Protein AF-A0A3D4XWT1-F1 (afdb_monomer_lite)

Structure (mmCIF, N/CA/C/O backbone):
data_AF-A0A3D4XWT1-F1
#
_entry.id   AF-A0A3D4XWT1-F1
#
loop_
_atom_site.group_PDB
_atom_site.id
_atom_site.type_symbol
_atom_site.label_atom_id
_atom_site.label_alt_id
_atom_site.label_comp_id
_atom_site.label_asym_id
_atom_site.label_entity_id
_atom_site.label_seq_id
_atom_site.pdbx_PDB_ins_code
_atom_site.Cartn_x
_atom_site.Cartn_y
_atom_site.Cartn_z
_atom_site.occupancy
_atom_site.B_iso_or_equiv
_atom_site.auth_seq_id
_atom_site.auth_comp_id
_atom_site.auth_asym_id
_atom_site.auth_atom_id
_atom_site.pdbx_PDB_model_num
ATOM 1 N N . MET A 1 1 ? 8.429 -19.803 -4.728 1.00 40.50 1 MET A N 1
ATOM 2 C CA . MET A 1 1 ? 8.603 -18.337 -4.825 1.00 40.50 1 MET A CA 1
ATOM 3 C C . MET A 1 1 ? 8.164 -17.755 -3.497 1.00 40.50 1 MET A C 1
ATOM 5 O O . MET A 1 1 ? 7.017 -17.980 -3.140 1.00 40.50 1 MET A O 1
ATOM 9 N N . SER A 1 2 ? 9.046 -17.113 -2.729 1.00 45.12 2 SER A N 1
ATOM 10 C CA . SER A 1 2 ? 8.626 -16.444 -1.492 1.00 45.12 2 SER A CA 1
ATOM 11 C C . SER A 1 2 ? 8.309 -14.988 -1.810 1.00 45.12 2 SER A C 1
ATOM 13 O O . SER A 1 2 ? 9.202 -14.270 -2.258 1.00 45.12 2 SER A O 1
ATOM 15 N N . LEU A 1 3 ? 7.073 -14.554 -1.568 1.00 48.47 3 LEU A N 1
ATOM 16 C CA . LEU A 1 3 ? 6.786 -13.132 -1.396 1.00 48.47 3 LEU A CA 1
ATOM 17 C C . LEU A 1 3 ? 7.596 -12.679 -0.175 1.00 48.47 3 LEU A C 1
ATOM 19 O O . LEU A 1 3 ? 7.367 -13.168 0.928 1.00 48.47 3 LEU A O 1
ATOM 23 N N . ARG A 1 4 ? 8.607 -11.833 -0.386 1.00 55.88 4 ARG A N 1
ATOM 24 C CA . ARG A 1 4 ? 9.398 -11.253 0.702 1.00 55.88 4 ARG A CA 1
ATOM 25 C C . ARG A 1 4 ? 8.925 -9.825 0.898 1.00 55.88 4 ARG A C 1
ATOM 27 O O . ARG A 1 4 ? 9.039 -9.010 -0.011 1.00 55.88 4 ARG A O 1
ATOM 34 N N . SER A 1 5 ? 8.376 -9.535 2.068 1.00 59.44 5 SER A N 1
ATOM 35 C CA . SER A 1 5 ? 8.137 -8.163 2.497 1.00 59.44 5 SER A CA 1
ATOM 36 C C . SER A 1 5 ? 9.454 -7.599 3.024 1.00 59.44 5 SER A C 1
ATOM 38 O O . SER A 1 5 ? 9.948 -8.070 4.047 1.00 59.44 5 SER A O 1
ATOM 40 N N . LYS A 1 6 ? 10.024 -6.618 2.325 1.00 61.06 6 LYS A N 1
ATOM 41 C CA . LYS A 1 6 ? 11.071 -5.749 2.870 1.00 61.06 6 LYS A CA 1
ATOM 42 C C . LYS A 1 6 ? 10.450 -4.439 3.316 1.00 61.06 6 LYS A C 1
ATOM 44 O O . LYS A 1 6 ? 9.449 -3.998 2.743 1.00 61.06 6 LYS A O 1
ATOM 49 N N . SER A 1 7 ? 11.039 -3.814 4.328 1.00 59.31 7 SER A N 1
ATOM 50 C CA . SER A 1 7 ? 10.652 -2.451 4.666 1.00 59.31 7 SER A CA 1
ATOM 51 C C . SER A 1 7 ? 10.963 -1.537 3.482 1.00 59.31 7 SER A C 1
ATOM 53 O O . SER A 1 7 ? 12.033 -1.624 2.885 1.00 59.31 7 SER A O 1
ATOM 55 N N . ILE A 1 8 ? 10.060 -0.608 3.167 1.00 59.84 8 ILE A N 1
ATOM 56 C CA . ILE A 1 8 ? 10.323 0.438 2.167 1.00 59.84 8 ILE A CA 1
ATOM 57 C C . ILE A 1 8 ? 11.508 1.342 2.552 1.00 59.84 8 ILE A C 1
ATOM 59 O O . ILE A 1 8 ? 12.047 2.063 1.721 1.00 59.84 8 ILE A O 1
ATOM 63 N N . GLN A 1 9 ? 11.904 1.302 3.826 1.00 57.09 9 GLN A N 1
ATOM 64 C CA . GLN A 1 9 ? 13.040 2.039 4.373 1.00 57.09 9 GLN A CA 1
ATOM 65 C C . GLN A 1 9 ? 14.379 1.329 4.111 1.00 57.09 9 GLN A C 1
ATOM 67 O O . GLN A 1 9 ? 15.430 1.893 4.393 1.00 57.09 9 GLN A O 1
ATOM 72 N N . GLU A 1 10 ? 14.368 0.096 3.596 1.00 64.94 10 GLU A N 1
ATOM 73 C CA . GLU A 1 10 ? 15.595 -0.613 3.241 1.00 64.94 10 GLU A CA 1
ATOM 74 C C . GLU A 1 10 ? 16.137 -0.131 1.892 1.00 64.94 10 GLU A C 1
ATOM 76 O O . GLU A 1 10 ? 15.423 -0.099 0.880 1.00 64.94 10 GLU A O 1
ATOM 81 N N . ILE A 1 11 ? 17.435 0.177 1.864 1.00 66.00 11 ILE A N 1
ATOM 82 C CA . ILE A 1 11 ? 18.168 0.533 0.644 1.00 66.00 11 ILE A CA 1
ATOM 83 C C . ILE A 1 11 ? 17.985 -0.575 -0.405 1.00 66.00 11 ILE A C 1
ATOM 85 O O . ILE A 1 11 ? 18.002 -1.765 -0.085 1.00 66.00 11 ILE A O 1
ATOM 89 N N . GLY A 1 12 ? 17.767 -0.171 -1.658 1.00 66.88 12 GLY A N 1
ATOM 90 C CA . GLY A 1 12 ? 17.666 -1.076 -2.803 1.00 66.88 12 GLY A CA 1
ATOM 91 C C . GLY A 1 12 ? 18.915 -1.920 -3.001 1.00 66.88 12 GLY A C 1
ATOM 92 O O . GLY A 1 12 ? 20.009 -1.375 -3.102 1.00 66.88 12 GLY A O 1
ATOM 93 N N . SER A 1 13 ? 18.741 -3.238 -3.096 1.00 71.44 13 SER A N 1
ATOM 94 C CA . SER A 1 13 ? 19.743 -4.161 -3.635 1.00 71.44 13 SER A CA 1
ATOM 95 C C . SER A 1 13 ? 19.422 -4.508 -5.094 1.00 71.44 13 SER A C 1
ATOM 97 O O . SER A 1 13 ? 18.255 -4.528 -5.489 1.00 71.44 13 SER A O 1
ATOM 99 N N . SER A 1 14 ? 20.446 -4.867 -5.876 1.00 68.88 14 SER A N 1
ATOM 100 C CA . SER A 1 14 ? 20.302 -5.464 -7.216 1.00 68.88 14 SER A CA 1
ATOM 101 C C . SER A 1 14 ? 19.413 -6.709 -7.235 1.00 68.88 14 SER A C 1
ATOM 103 O O . SER A 1 14 ? 18.861 -7.066 -8.276 1.00 68.88 14 SER A O 1
ATOM 105 N N . ASP A 1 15 ? 19.262 -7.353 -6.080 1.00 73.06 15 ASP A N 1
ATOM 106 C CA . ASP A 1 15 ? 18.572 -8.632 -5.927 1.00 73.06 15 ASP A CA 1
ATOM 107 C C . ASP A 1 15 ? 17.093 -8.456 -5.549 1.00 73.06 15 ASP A C 1
ATOM 109 O O . ASP A 1 15 ? 16.333 -9.425 -5.541 1.00 73.06 15 ASP A O 1
ATOM 113 N N . ASP A 1 16 ? 16.667 -7.226 -5.234 1.00 66.88 16 ASP A N 1
ATOM 114 C CA . ASP A 1 16 ? 15.308 -6.937 -4.763 1.00 66.88 16 ASP A CA 1
ATOM 115 C C . ASP A 1 16 ? 14.253 -7.044 -5.876 1.00 66.88 16 ASP A C 1
ATOM 117 O O . ASP A 1 16 ? 13.054 -7.102 -5.598 1.00 66.88 16 ASP A O 1
ATOM 121 N N . GLY A 1 17 ? 14.683 -7.115 -7.138 1.00 74.44 17 GLY A N 1
ATOM 122 C CA . GLY A 1 17 ? 13.782 -7.176 -8.279 1.00 74.44 17 GLY A CA 1
ATOM 123 C C . GLY A 1 17 ? 12.988 -5.880 -8.434 1.00 74.44 17 GLY A C 1
ATOM 124 O O . GLY A 1 17 ? 13.571 -4.805 -8.477 1.00 74.44 17 GLY A O 1
ATOM 125 N N . PHE A 1 18 ? 11.665 -5.991 -8.571 1.00 73.06 18 PHE A N 1
ATOM 126 C CA . PHE A 1 18 ? 10.774 -4.856 -8.818 1.00 73.06 18 PHE A CA 1
ATOM 127 C C . PHE A 1 18 ? 10.136 -4.361 -7.512 1.00 73.06 18 PHE A C 1
ATOM 129 O O . PHE A 1 18 ? 9.425 -5.122 -6.848 1.00 73.06 18 PHE A O 1
ATOM 136 N N . ARG A 1 19 ? 10.356 -3.094 -7.147 1.00 75.44 19 ARG A N 1
ATOM 137 C CA . ARG A 1 19 ? 9.905 -2.489 -5.885 1.00 75.44 19 ARG A CA 1
ATOM 138 C C . ARG A 1 19 ? 8.647 -1.641 -6.079 1.00 75.44 19 ARG A C 1
ATOM 140 O O . ARG A 1 19 ? 8.659 -0.628 -6.778 1.00 75.44 19 ARG A O 1
ATOM 147 N N . ILE A 1 20 ? 7.568 -2.018 -5.391 1.00 77.06 20 ILE A N 1
ATOM 148 C CA . ILE A 1 20 ? 6.282 -1.308 -5.420 1.00 77.06 20 ILE A CA 1
ATOM 149 C C . ILE A 1 20 ? 6.023 -0.654 -4.057 1.00 77.06 20 ILE A C 1
ATOM 151 O O . ILE A 1 20 ? 5.952 -1.335 -3.035 1.00 77.06 20 ILE A O 1
ATOM 155 N N . CYS A 1 21 ? 5.837 0.666 -4.043 1.00 82.69 21 CYS A N 1
ATOM 156 C CA . CYS A 1 21 ? 5.451 1.437 -2.865 1.00 82.69 21 CYS A CA 1
ATOM 157 C C . CYS A 1 21 ? 3.924 1.573 -2.785 1.00 82.69 21 CYS A C 1
ATOM 159 O O . CYS A 1 21 ? 3.309 2.224 -3.630 1.00 82.69 21 CYS A O 1
ATOM 161 N N . ILE A 1 22 ? 3.312 1.009 -1.740 1.00 81.31 22 ILE A N 1
ATOM 162 C CA . ILE A 1 22 ? 1.867 1.093 -1.474 1.00 81.31 22 ILE A CA 1
ATOM 163 C C . ILE A 1 22 ? 1.642 1.920 -0.200 1.00 81.31 22 ILE A C 1
ATOM 165 O O . ILE A 1 22 ? 1.324 1.404 0.868 1.00 81.31 22 ILE A O 1
ATOM 169 N N . MET A 1 23 ? 1.885 3.230 -0.286 1.00 80.69 23 MET A N 1
ATOM 170 C CA . MET A 1 23 ? 1.716 4.174 0.828 1.00 80.69 23 MET A CA 1
ATOM 171 C C . MET A 1 23 ? 1.143 5.502 0.336 1.00 80.69 23 MET A C 1
ATOM 173 O O . MET A 1 23 ? 1.404 5.903 -0.790 1.00 80.69 23 MET A O 1
ATOM 177 N N . ARG A 1 24 ? 0.400 6.230 1.182 1.00 79.00 24 ARG A N 1
ATOM 178 C CA . ARG A 1 24 ? -0.163 7.550 0.816 1.00 79.00 24 ARG A CA 1
ATOM 179 C C . ARG A 1 24 ? 0.854 8.687 0.818 1.00 79.00 24 ARG A C 1
ATOM 181 O O . ARG A 1 24 ? 0.728 9.613 0.031 1.00 79.00 24 ARG A O 1
ATOM 188 N N . LYS A 1 25 ? 1.806 8.653 1.747 1.00 78.31 25 LYS A N 1
ATOM 189 C CA . LYS A 1 25 ? 2.854 9.665 1.907 1.00 78.31 25 LYS A CA 1
ATOM 190 C C . LYS A 1 25 ? 4.164 8.937 2.185 1.00 78.31 25 LYS A C 1
ATOM 192 O O . LYS A 1 25 ? 4.399 8.566 3.337 1.00 78.31 25 LYS A O 1
ATOM 197 N N . PRO A 1 26 ? 4.960 8.638 1.151 1.00 75.56 26 PRO A N 1
ATOM 198 C CA . PRO A 1 26 ? 6.277 8.074 1.376 1.00 75.56 26 PRO A CA 1
ATOM 199 C C . PRO A 1 26 ? 7.186 9.115 2.043 1.00 75.56 26 PRO A C 1
ATOM 201 O O . PRO A 1 26 ? 6.960 10.322 1.928 1.00 75.56 26 PRO A O 1
ATOM 204 N N . LYS A 1 27 ? 8.218 8.650 2.749 1.00 73.81 27 LYS A N 1
ATOM 205 C CA . LYS A 1 27 ? 9.306 9.531 3.183 1.00 73.81 27 LYS A CA 1
ATOM 206 C C . LYS A 1 27 ? 10.186 9.881 1.976 1.00 73.81 27 LYS A C 1
ATOM 208 O O . LYS A 1 27 ? 10.282 9.089 1.043 1.00 73.81 27 LYS A O 1
ATOM 213 N N . MET A 1 28 ? 10.801 11.065 1.993 1.00 67.88 28 MET A N 1
ATOM 214 C CA . MET A 1 28 ? 11.575 11.595 0.856 1.00 67.88 28 MET A CA 1
ATOM 215 C C . MET A 1 28 ? 12.860 10.807 0.547 1.00 67.88 28 MET A C 1
ATOM 217 O O . MET A 1 28 ? 13.437 10.987 -0.517 1.00 67.88 28 MET A O 1
ATOM 221 N N . ASP A 1 29 ? 13.307 9.956 1.466 1.00 75.81 29 ASP A N 1
ATOM 222 C CA . ASP A 1 29 ? 14.560 9.198 1.419 1.00 75.81 29 ASP A CA 1
ATOM 223 C C . ASP A 1 29 ? 14.403 7.746 0.933 1.00 75.81 29 ASP A C 1
ATOM 225 O O . ASP A 1 29 ? 15.399 7.051 0.742 1.00 75.81 29 ASP A O 1
ATOM 229 N N . ALA A 1 30 ? 13.175 7.269 0.716 1.00 70.56 30 ALA A N 1
ATOM 230 C CA . ALA A 1 30 ? 12.931 5.910 0.240 1.00 70.56 30 ALA A CA 1
ATOM 231 C C . ALA A 1 30 ? 12.964 5.813 -1.299 1.00 70.56 30 ALA A C 1
ATOM 233 O O . ALA A 1 30 ? 12.566 6.739 -2.003 1.00 70.56 30 ALA A O 1
ATOM 234 N N . SER A 1 31 ? 13.415 4.666 -1.823 1.00 73.31 31 SER A N 1
ATOM 235 C CA . SER A 1 31 ? 13.500 4.392 -3.265 1.00 73.31 31 SER A CA 1
ATOM 236 C C . SER A 1 31 ? 12.592 3.233 -3.691 1.00 73.31 31 SER A C 1
ATOM 238 O O . SER A 1 31 ? 12.556 2.167 -3.067 1.00 73.31 31 SER A O 1
ATOM 240 N N . TRP A 1 32 ? 11.848 3.443 -4.778 1.00 81.12 32 TRP A N 1
ATOM 241 C CA . TRP A 1 32 ? 10.917 2.478 -5.371 1.00 81.12 32 TRP A CA 1
ATOM 242 C C . TRP A 1 32 ? 10.839 2.674 -6.891 1.00 81.12 32 TRP A C 1
ATOM 244 O O . TRP A 1 32 ? 11.099 3.770 -7.386 1.00 81.12 32 TRP A O 1
ATOM 254 N N . ASP A 1 33 ? 10.431 1.633 -7.621 1.00 79.88 33 ASP A N 1
ATOM 255 C CA . ASP A 1 33 ? 10.228 1.707 -9.074 1.00 79.88 33 ASP A CA 1
ATOM 256 C C . ASP A 1 33 ? 8.843 2.272 -9.416 1.00 79.88 33 ASP A C 1
ATOM 258 O O . ASP A 1 33 ? 8.701 3.091 -10.323 1.00 79.88 33 ASP A O 1
ATOM 262 N N . ILE A 1 34 ? 7.807 1.861 -8.669 1.00 80.44 34 ILE A N 1
ATOM 263 C CA . ILE A 1 34 ? 6.438 2.375 -8.822 1.00 80.44 34 ILE A CA 1
ATOM 264 C C . ILE A 1 34 ? 5.872 2.806 -7.474 1.00 80.44 34 ILE A C 1
ATOM 266 O O . ILE A 1 34 ? 5.957 2.083 -6.481 1.00 80.44 34 ILE A O 1
ATOM 270 N N . TRP A 1 35 ? 5.213 3.964 -7.468 1.00 85.38 35 TRP A N 1
ATOM 271 C CA . TRP A 1 35 ? 4.359 4.409 -6.375 1.00 85.38 35 TRP A CA 1
ATOM 272 C C . TRP A 1 35 ? 2.878 4.203 -6.702 1.00 85.38 35 TRP A C 1
ATOM 274 O O . TRP A 1 35 ? 2.390 4.672 -7.728 1.00 85.38 35 TRP A O 1
ATOM 284 N N . MET A 1 36 ? 2.155 3.501 -5.827 1.00 85.81 36 MET A N 1
ATOM 285 C CA . MET A 1 36 ? 0.762 3.091 -6.036 1.00 85.81 36 MET A CA 1
ATOM 286 C C . MET A 1 36 ? -0.104 3.431 -4.815 1.00 85.81 36 MET A C 1
ATOM 288 O O . MET A 1 36 ? -0.583 2.538 -4.112 1.00 85.81 36 MET A O 1
ATOM 292 N N . PRO A 1 37 ? -0.346 4.726 -4.544 1.00 87.06 37 PRO A N 1
ATOM 293 C CA . PRO A 1 37 ? -1.134 5.155 -3.389 1.00 87.06 37 PRO A CA 1
ATOM 294 C C . PRO A 1 37 ? -2.603 4.713 -3.470 1.00 87.06 37 PRO A C 1
ATOM 296 O O . PRO A 1 37 ? -3.272 4.639 -2.444 1.00 87.06 37 PRO A O 1
ATOM 299 N N . VAL A 1 38 ? -3.102 4.383 -4.666 1.00 87.00 38 VAL A N 1
ATOM 300 C CA . VAL A 1 38 ? -4.465 3.866 -4.894 1.00 87.00 38 VAL A CA 1
ATOM 301 C C . VAL A 1 38 ? -4.702 2.491 -4.270 1.00 87.00 38 VAL A C 1
ATOM 303 O O . VAL A 1 38 ? -5.839 2.146 -3.972 1.00 87.00 38 VAL A O 1
ATOM 306 N N . LEU A 1 39 ? -3.634 1.722 -4.035 1.00 88.75 39 LEU A N 1
ATOM 307 C CA . LEU A 1 39 ? -3.697 0.443 -3.325 1.00 88.75 39 LEU A CA 1
ATOM 308 C C . LEU A 1 39 ? -3.501 0.605 -1.809 1.00 88.75 39 LEU A C 1
ATOM 310 O O . LEU A 1 39 ? -3.556 -0.375 -1.069 1.00 88.75 39 LEU A O 1
ATOM 314 N N . ALA A 1 40 ? -3.255 1.829 -1.332 1.00 89.56 40 ALA A N 1
ATOM 315 C CA . ALA A 1 40 ? -3.145 2.103 0.090 1.00 89.56 40 ALA A CA 1
ATOM 316 C C . ALA A 1 40 ? -4.545 2.247 0.722 1.00 89.56 40 ALA A C 1
ATOM 318 O O . ALA A 1 40 ? -5.459 2.778 0.083 1.00 89.56 40 ALA A O 1
ATOM 319 N N . PRO A 1 41 ? -4.714 1.861 2.000 1.00 88.38 41 PRO A N 1
ATOM 320 C CA . PRO A 1 41 ? -5.981 2.011 2.714 1.00 88.38 41 PRO A CA 1
ATOM 321 C C . PRO A 1 41 ? -6.538 3.441 2.609 1.00 88.38 41 PRO A C 1
ATOM 323 O O . PRO A 1 41 ? -5.750 4.389 2.713 1.00 88.38 41 PRO A O 1
ATOM 326 N N . PRO A 1 42 ?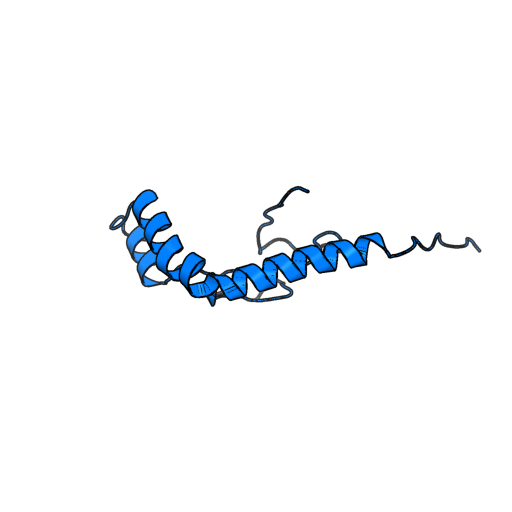 -7.854 3.642 2.398 1.00 89.56 42 PRO A N 1
ATOM 327 C CA . PRO A 1 42 ? -8.527 4.934 2.543 1.00 89.56 42 PRO A CA 1
ATOM 328 C C . PRO A 1 42 ? -8.108 5.655 3.826 1.00 89.56 42 PRO A C 1
ATOM 330 O O . PRO A 1 42 ? -7.983 5.026 4.872 1.00 89.56 42 PRO A O 1
ATOM 333 N N . LEU A 1 43 ? -7.891 6.974 3.762 1.00 89.69 43 LEU A N 1
ATOM 334 C CA . LEU A 1 43 ? -7.552 7.749 4.962 1.00 89.69 43 LEU A CA 1
ATOM 335 C C . LEU A 1 43 ? -8.631 7.611 6.054 1.00 89.69 43 LEU A C 1
ATOM 337 O O . LEU A 1 43 ? -8.244 7.341 7.187 1.00 89.69 43 LEU A O 1
ATOM 341 N N . PRO A 1 44 ? -9.943 7.677 5.733 1.00 92.00 44 PRO A N 1
ATOM 342 C CA . PRO A 1 44 ? -10.987 7.457 6.733 1.00 92.00 44 PRO A CA 1
ATOM 343 C C . PRO A 1 44 ? -10.879 6.083 7.402 1.00 92.00 44 PRO A C 1
ATOM 345 O O . PRO A 1 44 ? -10.914 5.993 8.620 1.00 92.00 44 PRO A O 1
ATOM 348 N N . LEU A 1 45 ? -10.645 5.024 6.617 1.00 91.81 45 LEU A N 1
ATOM 349 C CA . LEU A 1 45 ? -10.472 3.664 7.130 1.00 91.81 45 LEU A CA 1
ATOM 350 C C . LEU A 1 45 ? -9.275 3.560 8.089 1.00 91.81 45 LEU A C 1
ATOM 352 O O . LEU A 1 45 ? -9.373 2.972 9.165 1.00 91.81 45 LEU A O 1
ATOM 356 N N . PHE A 1 46 ? -8.136 4.138 7.702 1.00 89.56 46 PHE A N 1
ATOM 357 C CA . PHE A 1 46 ? -6.935 4.136 8.534 1.00 89.56 46 PHE A CA 1
ATOM 358 C C . PHE A 1 46 ? -7.140 4.909 9.844 1.00 89.56 46 PHE A C 1
ATOM 360 O O . PHE A 1 46 ? -6.708 4.456 10.904 1.00 89.56 46 PHE A O 1
ATOM 367 N N . GLU A 1 47 ? -7.811 6.061 9.786 1.00 93.12 47 GLU A N 1
ATOM 368 C CA . GLU A 1 47 ? -8.126 6.855 10.972 1.00 93.12 47 GLU A CA 1
ATOM 369 C C . GLU A 1 47 ? -9.105 6.142 11.904 1.00 93.12 47 GLU A C 1
ATOM 371 O O . GLU A 1 47 ? -8.847 6.099 13.107 1.00 93.12 47 GLU A O 1
ATOM 376 N N . SER A 1 48 ? -10.172 5.543 11.372 1.00 93.00 48 SER A N 1
ATOM 377 C CA . SER A 1 48 ? -11.152 4.800 12.171 1.00 93.00 48 SER A CA 1
ATOM 378 C C . SER A 1 48 ? -10.525 3.599 12.880 1.00 93.00 48 SER A C 1
ATOM 380 O O . SER A 1 48 ? -10.779 3.389 14.065 1.00 93.00 48 SER A O 1
ATOM 382 N N . TYR A 1 49 ? -9.620 2.868 12.223 1.00 93.44 49 TYR A N 1
ATOM 383 C CA . TYR A 1 49 ? -8.862 1.801 12.884 1.00 93.44 49 TYR A CA 1
ATOM 384 C C . TYR A 1 49 ? -7.933 2.338 13.979 1.00 93.44 49 TYR A C 1
ATOM 386 O O . TYR A 1 49 ? -7.903 1.814 15.090 1.00 93.44 49 TYR A O 1
ATOM 394 N N . LYS A 1 50 ? -7.212 3.436 13.712 1.00 92.38 50 LYS A N 1
ATOM 395 C CA . LYS A 1 50 ? -6.313 4.054 14.701 1.00 92.38 50 LYS A CA 1
ATOM 396 C C . LYS A 1 50 ? -7.062 4.572 15.936 1.00 92.38 50 LYS A C 1
ATOM 398 O O . LYS A 1 50 ? -6.508 4.545 17.032 1.00 92.38 50 LYS A O 1
ATOM 403 N N . LYS A 1 51 ? -8.291 5.058 15.758 1.00 95.56 51 LYS A N 1
ATOM 404 C CA . LYS A 1 51 ? -9.173 5.519 16.840 1.00 95.56 51 LYS A CA 1
ATOM 405 C C . LYS A 1 51 ? -9.878 4.372 17.575 1.00 95.56 51 LYS A C 1
ATOM 407 O O . LYS A 1 51 ? -10.505 4.627 18.596 1.00 95.56 51 LYS A O 1
ATOM 412 N N . GLY A 1 52 ? -9.772 3.135 17.082 1.00 93.50 52 GLY A N 1
ATOM 413 C CA . GLY A 1 52 ? -10.467 1.972 17.639 1.00 93.50 52 GLY A CA 1
ATOM 414 C C . GLY A 1 52 ? -11.965 1.927 17.319 1.00 93.50 52 GLY A C 1
ATOM 415 O O . GLY A 1 52 ? -12.691 1.162 17.942 1.00 93.50 52 GLY A O 1
ATOM 416 N N . GLU A 1 53 ? -12.433 2.732 16.361 1.00 96.50 53 GLU A N 1
ATOM 417 C CA . GLU A 1 53 ? -13.829 2.735 15.892 1.00 96.50 53 GLU A CA 1
ATOM 418 C C . GLU A 1 53 ? -14.157 1.471 15.087 1.00 96.50 53 GLU A C 1
ATOM 420 O O . GLU A 1 53 ? -15.309 1.054 15.001 1.00 96.50 53 GLU A O 1
ATOM 425 N N . VAL A 1 54 ? -13.131 0.872 14.480 1.00 95.00 54 VAL A N 1
ATOM 426 C CA . VAL A 1 54 ? -13.218 -0.353 13.692 1.00 95.00 54 VAL A CA 1
ATOM 427 C C . VAL A 1 54 ? -12.122 -1.295 14.171 1.00 95.00 54 VAL A C 1
ATOM 429 O O . VAL A 1 54 ? -10.970 -0.888 14.331 1.00 95.00 54 VAL A O 1
ATOM 432 N N . ASP A 1 55 ? -12.476 -2.554 14.403 1.00 95.00 55 ASP A N 1
ATOM 433 C CA . ASP A 1 55 ? -11.523 -3.597 14.760 1.00 95.00 55 ASP A CA 1
ATOM 434 C C . ASP A 1 55 ? -10.773 -4.123 13.522 1.00 95.00 55 ASP A C 1
ATOM 436 O O . ASP A 1 55 ? -10.994 -3.700 12.386 1.00 95.00 55 ASP A O 1
ATOM 440 N N . TRP A 1 56 ? -9.846 -5.061 13.716 1.00 93.00 56 TRP A N 1
ATOM 441 C CA . TRP A 1 56 ? -9.086 -5.611 12.591 1.00 93.00 56 TRP A CA 1
ATOM 442 C C . TRP A 1 56 ? -9.983 -6.284 11.539 1.00 93.00 56 TRP A C 1
ATOM 444 O O . TRP A 1 56 ? -9.723 -6.169 10.342 1.00 93.00 56 TRP A O 1
ATOM 454 N N . SER A 1 57 ? -11.054 -6.958 11.970 1.00 95.44 57 SER A N 1
ATOM 455 C CA . SER A 1 57 ? -11.972 -7.652 11.064 1.00 95.44 57 SER A CA 1
ATOM 456 C C . SER A 1 57 ? -12.712 -6.666 10.160 1.00 95.44 57 SER A C 1
ATOM 458 O O . SER A 1 57 ? -12.658 -6.790 8.933 1.00 95.44 57 SER A O 1
ATOM 460 N N . GLY A 1 58 ? -13.332 -5.640 10.748 1.00 93.56 58 GLY A N 1
ATOM 461 C CA . GLY A 1 58 ? -14.017 -4.590 9.999 1.00 93.56 58 GLY A CA 1
ATOM 462 C C . GLY A 1 58 ? -13.055 -3.789 9.123 1.00 93.56 58 GLY A C 1
ATOM 463 O O . GLY A 1 58 ? -13.406 -3.398 8.007 1.00 93.56 58 GLY A O 1
ATOM 464 N N . TYR A 1 59 ? -11.808 -3.614 9.570 1.00 93.62 59 TYR A N 1
ATOM 465 C CA . TYR A 1 59 ? -10.787 -2.948 8.774 1.00 93.62 59 TYR A CA 1
ATOM 466 C C . TYR A 1 59 ? -10.481 -3.727 7.492 1.00 93.62 59 TYR A C 1
ATOM 468 O O . TYR A 1 59 ? -10.445 -3.152 6.401 1.00 93.62 59 TYR A O 1
ATOM 476 N N . VAL A 1 60 ? -10.293 -5.045 7.612 1.00 93.62 60 VAL A N 1
ATOM 477 C CA . VAL A 1 60 ? -10.018 -5.936 6.477 1.00 93.62 60 VAL A CA 1
ATOM 478 C C . VAL A 1 60 ? -11.191 -5.967 5.502 1.00 93.62 60 VAL A C 1
ATOM 480 O O . VAL A 1 60 ? -10.973 -5.919 4.290 1.00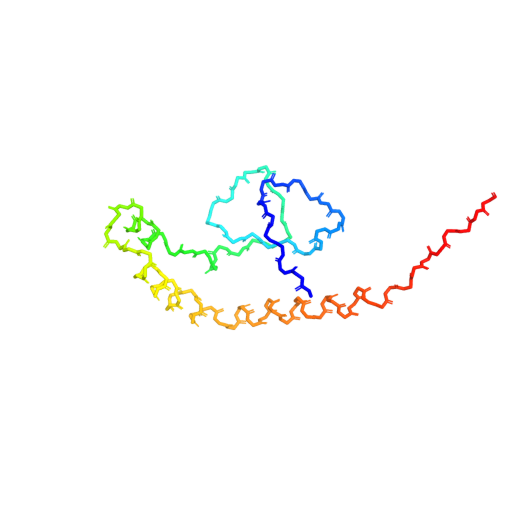 93.62 60 VAL A O 1
ATOM 483 N N . GLU A 1 61 ? -12.423 -6.028 6.001 1.00 95.19 61 GLU A N 1
ATOM 484 C CA . GLU A 1 61 ? -13.614 -6.053 5.153 1.00 95.19 61 GLU A CA 1
ATOM 485 C C . GLU A 1 61 ? -13.759 -4.759 4.343 1.00 95.19 61 GLU A C 1
ATOM 487 O O . GLU A 1 61 ? -13.907 -4.798 3.115 1.00 95.19 61 GLU A O 1
ATOM 492 N N . TRP A 1 62 ? -13.622 -3.611 5.006 1.00 93.38 62 TRP A N 1
ATOM 493 C CA . TRP A 1 62 ? -13.711 -2.313 4.349 1.00 93.38 62 TRP A CA 1
ATOM 494 C C . TRP A 1 62 ? -12.556 -2.111 3.355 1.00 93.38 62 TRP A C 1
ATOM 496 O O . TRP A 1 62 ? -12.782 -1.706 2.213 1.00 93.38 62 TRP A O 1
ATOM 506 N N . PHE A 1 63 ? -11.331 -2.497 3.727 1.00 93.00 63 PHE A N 1
ATOM 507 C CA . PHE A 1 63 ? -10.184 -2.489 2.817 1.00 93.00 63 PHE A CA 1
ATOM 508 C C . PHE A 1 63 ? -10.428 -3.367 1.582 1.00 93.00 63 PHE A C 1
ATOM 510 O O . PHE A 1 63 ? -10.150 -2.961 0.452 1.00 93.00 63 PHE A O 1
ATOM 517 N N . ARG A 1 64 ? -10.978 -4.570 1.768 1.00 92.38 64 ARG A N 1
ATOM 518 C CA . ARG A 1 64 ? -11.268 -5.489 0.664 1.00 92.38 64 ARG A CA 1
ATOM 519 C C . ARG A 1 64 ? -12.277 -4.889 -0.310 1.00 92.38 64 ARG A C 1
ATOM 521 O O . ARG A 1 64 ? -12.074 -4.993 -1.519 1.00 92.38 64 ARG A O 1
ATOM 528 N N . ARG A 1 65 ? -13.337 -4.266 0.201 1.00 92.81 65 ARG A N 1
ATOM 529 C CA . ARG A 1 65 ? -14.369 -3.625 -0.620 1.00 92.81 65 ARG A CA 1
ATOM 530 C C . ARG A 1 65 ? -13.811 -2.442 -1.409 1.00 92.81 65 ARG A C 1
ATOM 532 O O . ARG A 1 65 ? -13.940 -2.405 -2.630 1.00 92.81 65 ARG A O 1
ATOM 539 N N . ASP A 1 66 ? -13.154 -1.518 -0.720 1.00 89.12 66 ASP A N 1
ATOM 540 C CA . ASP A 1 66 ? -12.814 -0.209 -1.286 1.00 89.12 66 ASP A CA 1
ATOM 541 C C . ASP A 1 66 ? -11.472 -0.205 -2.032 1.00 89.12 66 ASP A C 1
ATOM 543 O O . ASP A 1 66 ? -11.219 0.690 -2.836 1.00 89.12 66 ASP A O 1
ATOM 547 N N . VAL A 1 67 ? -10.611 -1.199 -1.790 1.00 89.56 67 VAL A N 1
ATOM 548 C CA . VAL A 1 67 ? -9.296 -1.304 -2.435 1.00 89.56 67 VAL A CA 1
ATOM 549 C C . VAL A 1 67 ? -9.207 -2.551 -3.299 1.00 89.56 67 VAL A C 1
ATOM 551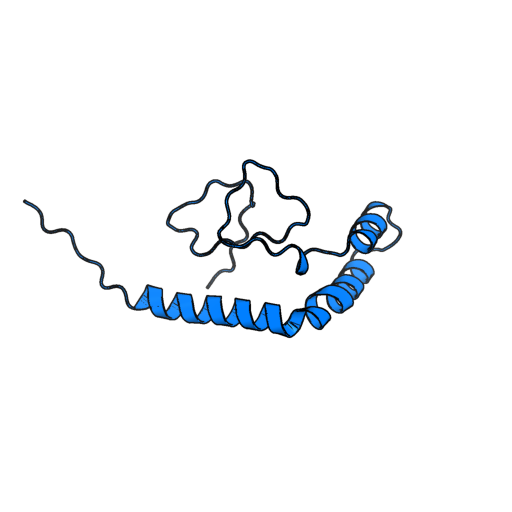 O O . VAL A 1 67 ? -9.016 -2.441 -4.504 1.00 89.56 67 VAL A O 1
ATOM 554 N N . ILE A 1 68 ? -9.365 -3.745 -2.724 1.00 88.00 68 ILE A N 1
ATOM 555 C CA . ILE A 1 68 ? -9.100 -4.991 -3.465 1.00 88.00 68 ILE A CA 1
ATOM 556 C C . ILE A 1 68 ? -10.109 -5.211 -4.595 1.00 88.00 68 ILE A C 1
ATOM 558 O O . ILE A 1 68 ? -9.721 -5.558 -5.710 1.00 88.00 68 ILE A O 1
ATOM 562 N N . ILE A 1 69 ? -11.397 -5.010 -4.321 1.00 89.56 69 ILE A N 1
ATOM 563 C CA . ILE A 1 69 ? -12.457 -5.190 -5.317 1.00 89.56 69 ILE A CA 1
ATOM 564 C C . ILE A 1 69 ? -12.453 -4.014 -6.300 1.00 89.56 69 ILE A C 1
ATOM 566 O O . ILE A 1 69 ? -12.405 -4.233 -7.512 1.00 89.56 69 ILE A O 1
ATOM 570 N N . ALA A 1 70 ? -12.426 -2.781 -5.786 1.00 89.75 70 ALA A N 1
ATOM 571 C CA . ALA A 1 70 ? -12.465 -1.571 -6.608 1.00 89.75 70 ALA A CA 1
ATOM 572 C C . ALA A 1 70 ? -11.25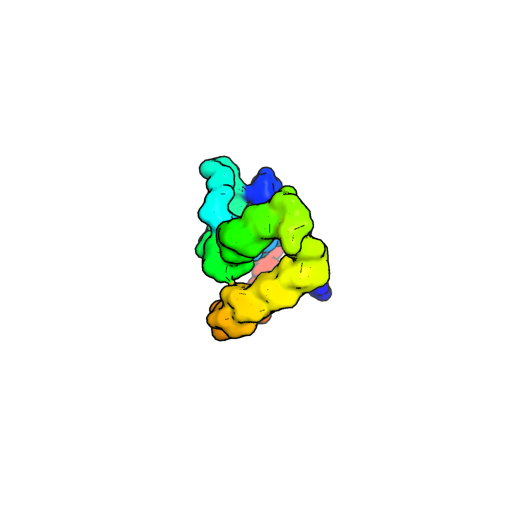3 -1.418 -7.546 1.00 89.75 70 ALA A C 1
ATOM 574 O O . ALA A 1 70 ? -11.398 -0.892 -8.643 1.00 89.75 70 ALA A O 1
ATOM 575 N N . GLN A 1 71 ? -10.069 -1.889 -7.139 1.00 90.25 71 GLN A N 1
ATOM 576 C CA . GLN A 1 71 ? -8.823 -1.793 -7.916 1.00 90.25 71 GLN A CA 1
ATOM 577 C C . GLN A 1 71 ? -8.394 -3.145 -8.509 1.00 90.25 71 GLN A C 1
ATOM 579 O O . GLN A 1 71 ? -7.214 -3.362 -8.797 1.00 90.25 71 GLN A O 1
ATOM 584 N N . SER A 1 72 ? -9.335 -4.077 -8.680 1.00 89.62 72 SER A N 1
ATOM 585 C CA . SER A 1 72 ? -9.050 -5.461 -9.082 1.00 89.62 72 SER A CA 1
ATOM 586 C C . SER A 1 72 ? -8.312 -5.580 -10.421 1.00 89.62 72 SER A C 1
ATOM 588 O O . SER A 1 72 ? -7.386 -6.385 -10.532 1.00 89.62 72 SER A O 1
ATOM 590 N N . ASP A 1 73 ? -8.639 -4.747 -11.409 1.00 88.19 73 ASP A N 1
ATOM 591 C CA . ASP A 1 73 ? -7.941 -4.731 -12.702 1.00 88.19 73 ASP A CA 1
ATOM 592 C C . ASP A 1 73 ? -6.493 -4.252 -12.575 1.00 88.19 73 A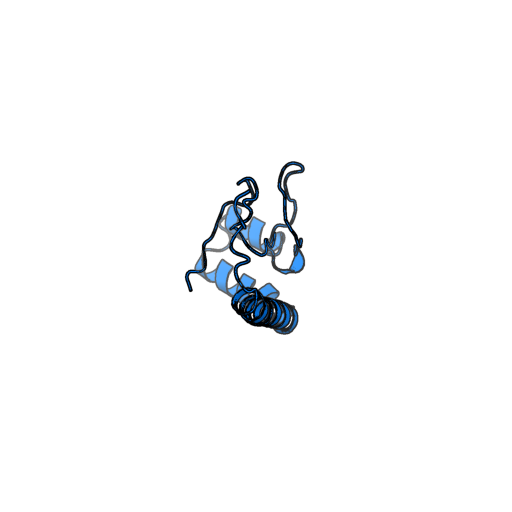SP A C 1
ATOM 594 O O . ASP A 1 73 ? -5.583 -4.815 -13.184 1.00 88.19 73 ASP A O 1
ATOM 598 N N . TYR A 1 74 ? -6.251 -3.268 -11.709 1.00 83.12 74 TYR A N 1
ATOM 599 C CA . TYR A 1 74 ? -4.910 -2.764 -11.429 1.00 83.12 74 TYR A CA 1
ATOM 600 C C . TYR A 1 74 ? -4.056 -3.824 -10.721 1.00 83.12 74 TYR A C 1
ATOM 602 O O . TYR A 1 74 ? -2.897 -4.046 -11.072 1.00 83.12 74 TYR A O 1
ATOM 610 N N . ILE A 1 75 ? -4.652 -4.547 -9.769 1.00 85.44 75 ILE A N 1
ATOM 611 C CA . ILE A 1 75 ? -4.007 -5.674 -9.084 1.00 85.44 75 ILE A CA 1
ATOM 612 C C . ILE A 1 75 ? -3.684 -6.801 -10.075 1.00 85.44 75 ILE A C 1
ATOM 614 O O . ILE A 1 75 ? -2.593 -7.371 -10.015 1.00 85.44 75 ILE A O 1
ATOM 618 N N . ARG A 1 76 ? -4.593 -7.108 -11.011 1.00 86.62 76 ARG A N 1
ATOM 619 C CA . ARG A 1 76 ? -4.351 -8.098 -12.075 1.00 86.62 76 ARG A CA 1
ATOM 620 C C . ARG A 1 76 ? -3.188 -7.691 -12.969 1.00 86.62 76 ARG A C 1
ATOM 622 O O . ARG A 1 76 ? -2.293 -8.505 -13.179 1.00 86.62 76 ARG A O 1
ATOM 629 N N . LEU A 1 77 ? -3.150 -6.435 -13.412 1.00 85.00 77 LEU A N 1
ATOM 630 C CA . LEU A 1 77 ? -2.045 -5.909 -14.210 1.00 85.00 77 LEU A CA 1
ATOM 631 C C . LEU A 1 77 ? -0.702 -6.078 -13.487 1.00 85.00 77 LEU A C 1
ATOM 633 O O . LEU A 1 77 ? 0.255 -6.571 -14.081 1.00 85.00 77 LEU A O 1
ATOM 637 N N . LEU A 1 78 ? -0.629 -5.733 -12.197 1.00 80.69 78 LEU A N 1
ATOM 638 C CA . LEU A 1 78 ? 0.593 -5.918 -11.407 1.00 80.69 78 LEU A CA 1
ATOM 639 C C . LEU A 1 78 ? 0.980 -7.388 -11.265 1.00 80.69 78 LEU A C 1
ATOM 641 O O . LEU A 1 78 ? 2.159 -7.730 -11.384 1.00 80.69 78 LEU A O 1
ATOM 645 N N . ALA A 1 79 ? 0.001 -8.263 -11.033 1.00 81.56 79 ALA A N 1
ATOM 646 C CA . ALA A 1 79 ? 0.235 -9.698 -10.962 1.00 81.56 79 ALA A CA 1
ATOM 647 C C . ALA A 1 79 ? 0.784 -10.238 -12.293 1.00 81.56 79 ALA A C 1
ATOM 649 O O . ALA A 1 79 ? 1.695 -11.069 -12.292 1.00 81.56 79 ALA A O 1
ATOM 650 N N . ASP A 1 80 ? 0.288 -9.741 -13.423 1.00 83.88 80 ASP A N 1
ATOM 651 C CA . ASP A 1 80 ? 0.744 -10.149 -14.750 1.00 83.88 80 ASP A CA 1
ATOM 652 C C . ASP A 1 80 ? 2.117 -9.568 -15.095 1.00 83.88 80 ASP A C 1
ATOM 654 O O . ASP A 1 80 ? 2.971 -10.285 -15.619 1.00 83.88 80 ASP A O 1
ATOM 658 N N . MET A 1 81 ? 2.397 -8.315 -14.726 1.00 77.69 81 MET A N 1
ATOM 659 C CA . MET A 1 81 ? 3.740 -7.735 -14.822 1.00 77.69 81 MET A CA 1
ATOM 660 C C . MET A 1 81 ? 4.752 -8.536 -14.000 1.00 77.69 81 MET A C 1
ATOM 662 O O . MET A 1 81 ? 5.842 -8.834 -14.495 1.00 77.69 81 MET A O 1
ATOM 666 N N . ALA A 1 82 ? 4.389 -8.934 -12.778 1.00 72.69 82 ALA A N 1
ATOM 667 C CA . ALA A 1 82 ? 5.228 -9.780 -11.940 1.00 72.69 82 ALA A CA 1
ATOM 668 C C . ALA A 1 82 ? 5.499 -11.129 -12.626 1.00 72.69 82 ALA A C 1
ATOM 670 O O . ALA A 1 82 ? 6.662 -11.500 -12.806 1.00 72.69 82 ALA A O 1
ATOM 671 N N . LYS A 1 83 ? 4.454 -11.822 -13.102 1.00 73.44 83 LYS A N 1
ATOM 672 C CA . LYS A 1 83 ? 4.575 -13.094 -13.843 1.00 73.44 83 LYS A CA 1
ATOM 673 C C . LYS A 1 83 ? 5.441 -12.968 -15.099 1.00 73.44 83 LYS A C 1
ATOM 675 O O . LYS A 1 83 ? 6.275 -13.834 -15.352 1.00 73.44 83 LYS A O 1
ATOM 680 N N . ASN A 1 84 ? 5.291 -11.896 -15.872 1.00 70.25 84 ASN A N 1
ATOM 681 C CA . ASN A 1 84 ? 6.015 -11.710 -17.131 1.00 70.25 84 ASN A CA 1
ATOM 682 C C . ASN A 1 84 ? 7.481 -11.294 -16.922 1.00 70.25 84 ASN A C 1
ATOM 684 O O . ASN A 1 84 ? 8.361 -11.736 -17.669 1.00 70.25 84 ASN A O 1
ATOM 688 N N . ASN A 1 85 ? 7.785 -10.519 -15.875 1.00 62.19 85 ASN A N 1
ATOM 689 C CA . ASN A 1 85 ? 9.168 -10.207 -15.500 1.00 62.19 85 ASN A CA 1
ATOM 690 C C . ASN A 1 85 ? 9.931 -11.446 -15.004 1.00 62.19 85 ASN A C 1
ATOM 692 O O . ASN A 1 85 ? 11.114 -11.602 -15.320 1.00 62.19 85 ASN A O 1
ATOM 696 N N . ILE A 1 86 ? 9.248 -12.386 -14.341 1.00 53.28 86 ILE A N 1
ATOM 697 C CA . ILE A 1 86 ? 9.811 -13.697 -13.976 1.00 53.28 86 ILE A CA 1
ATOM 698 C C . ILE A 1 86 ? 10.250 -14.482 -15.227 1.00 53.28 86 ILE A C 1
ATOM 700 O O . ILE A 1 86 ? 11.301 -15.129 -15.221 1.00 53.28 86 ILE A O 1
ATOM 704 N N . VAL A 1 87 ? 9.478 -14.422 -16.320 1.00 48.12 87 VAL A N 1
ATOM 705 C CA . VAL A 1 87 ? 9.808 -15.129 -17.573 1.00 48.12 87 VAL A CA 1
ATOM 706 C C . VAL A 1 87 ? 11.036 -14.519 -18.257 1.00 48.12 87 VAL A C 1
ATOM 708 O O . VAL A 1 87 ? 11.853 -15.256 -18.811 1.00 48.12 87 VAL A O 1
ATOM 711 N N . ARG A 1 88 ? 11.213 -13.193 -18.191 1.00 46.94 88 ARG A N 1
ATOM 712 C CA . ARG A 1 88 ? 12.378 -12.507 -18.777 1.00 46.94 88 ARG A CA 1
ATOM 713 C C . ARG A 1 88 ? 13.670 -12.727 -17.987 1.00 46.94 88 ARG A C 1
ATOM 715 O O . ARG A 1 88 ? 14.713 -12.909 -18.611 1.00 46.94 88 ARG A O 1
ATOM 722 N N . GLN A 1 89 ? 13.623 -12.769 -16.653 1.00 44.97 89 GLN A N 1
ATOM 723 C CA . GLN A 1 89 ? 14.819 -13.045 -15.841 1.00 44.97 89 GLN A CA 1
ATOM 724 C C . GLN A 1 89 ? 15.352 -14.472 -16.037 1.00 44.97 89 GLN A C 1
ATOM 726 O O . GLN A 1 89 ? 16.562 -14.655 -16.120 1.00 44.97 89 GLN A O 1
ATOM 731 N N . LYS A 1 90 ? 14.475 -15.470 -16.228 1.00 44.69 90 LYS A N 1
ATOM 732 C CA . LYS A 1 90 ? 14.885 -16.856 -16.534 1.00 44.69 90 LYS A CA 1
ATOM 733 C C . LYS A 1 90 ? 15.606 -17.027 -17.879 1.00 44.69 90 LYS A C 1
ATOM 735 O O . LYS A 1 90 ? 16.200 -18.073 -18.108 1.00 44.69 90 LYS A O 1
ATOM 740 N N . ARG A 1 91 ? 15.525 -16.042 -18.781 1.00 44.09 91 ARG A N 1
ATOM 741 C CA . ARG A 1 91 ? 16.082 -16.116 -20.143 1.00 44.09 91 ARG A CA 1
ATOM 742 C C . ARG A 1 91 ? 17.392 -15.354 -20.329 1.00 44.09 91 ARG A C 1
ATOM 744 O O . ARG A 1 91 ? 17.900 -15.341 -21.445 1.00 44.09 91 ARG A O 1
ATOM 751 N N . ARG A 1 92 ? 17.945 -14.707 -19.295 1.00 39.00 92 ARG A N 1
ATOM 752 C CA . ARG A 1 92 ? 19.271 -14.083 -19.419 1.00 39.00 92 ARG A CA 1
ATOM 753 C C . ARG A 1 92 ? 20.342 -15.176 -19.325 1.00 39.00 92 ARG A C 1
ATOM 755 O O . ARG A 1 92 ? 20.463 -15.769 -18.254 1.00 39.00 92 ARG A O 1
ATOM 762 N N . PRO A 1 93 ? 21.112 -15.461 -20.392 1.00 43.06 93 PRO A N 1
ATOM 763 C CA . PRO A 1 93 ? 22.288 -16.304 -20.253 1.00 43.06 93 PRO A CA 1
ATOM 764 C C . PRO A 1 93 ? 23.267 -15.594 -19.316 1.00 43.06 93 PRO A C 1
ATOM 766 O O . PRO A 1 93 ? 23.571 -14.412 -19.492 1.00 43.06 93 PRO A O 1
ATOM 769 N N . THR A 1 94 ? 23.731 -16.304 -18.292 1.00 48.69 94 THR A N 1
ATOM 770 C CA . THR A 1 94 ? 24.870 -15.891 -17.476 1.00 48.69 94 THR A CA 1
ATOM 771 C C . THR A 1 94 ? 26.078 -15.758 -18.393 1.00 48.69 94 THR A C 1
ATOM 773 O O . THR A 1 94 ? 26.654 -16.761 -18.808 1.00 48.69 94 THR A O 1
ATOM 776 N N . PHE A 1 95 ? 26.448 -14.526 -18.741 1.00 45.91 95 PHE A N 1
ATOM 777 C CA . PHE A 1 95 ? 27.744 -14.254 -19.349 1.00 45.91 95 PHE A CA 1
ATOM 778 C C . PHE A 1 95 ? 28.813 -14.536 -18.291 1.00 45.91 95 PHE A C 1
ATOM 780 O O . PHE A 1 95 ? 29.053 -13.728 -17.397 1.00 45.91 95 PHE A O 1
ATOM 787 N N . THR A 1 96 ? 29.419 -15.718 -18.369 1.00 45.50 96 THR A N 1
ATOM 788 C CA . THR A 1 96 ? 30.665 -16.032 -17.675 1.00 45.50 96 THR A CA 1
ATOM 789 C C . THR A 1 96 ? 31.747 -15.091 -18.191 1.00 45.50 96 THR A C 1
ATOM 791 O O . THR A 1 96 ? 32.054 -15.076 -19.383 1.00 45.50 96 THR A O 1
ATOM 794 N N . SER A 1 97 ? 32.289 -14.280 -17.288 1.00 47.00 97 SER A N 1
ATOM 795 C CA . SER A 1 97 ? 33.441 -13.411 -17.510 1.00 47.00 97 SER A CA 1
ATOM 796 C C . SER A 1 97 ? 34.621 -14.204 -18.076 1.00 47.00 97 SER A C 1
ATOM 798 O O . SER A 1 97 ? 35.042 -15.192 -17.478 1.00 47.00 97 SER A O 1
ATOM 800 N N . VAL A 1 98 ? 35.165 -13.749 -19.204 1.00 42.59 98 VAL A N 1
ATOM 801 C CA . VAL A 1 98 ? 36.431 -14.245 -19.756 1.00 42.59 98 VAL A CA 1
ATOM 802 C C . VAL A 1 98 ? 37.572 -13.629 -18.933 1.00 42.59 98 VAL A C 1
ATOM 804 O O . VAL A 1 98 ? 37.627 -12.398 -18.847 1.00 42.59 98 VAL A O 1
ATOM 807 N N . PRO A 1 99 ? 38.457 -14.422 -18.302 1.00 51.66 99 PRO A N 1
ATOM 808 C CA . PRO A 1 99 ? 39.632 -13.877 -17.637 1.00 51.66 99 PRO A CA 1
ATOM 809 C C . PRO A 1 99 ? 40.658 -13.439 -18.693 1.00 51.66 99 PRO A C 1
ATOM 811 O O . PRO A 1 99 ? 40.831 -14.113 -19.709 1.00 51.66 99 PRO A O 1
ATOM 814 N N . LYS A 1 100 ? 41.288 -12.283 -18.459 1.00 51.06 100 LYS A N 1
ATOM 815 C CA . LYS A 1 100 ? 42.473 -11.830 -19.200 1.00 51.06 100 LYS A CA 1
ATOM 816 C 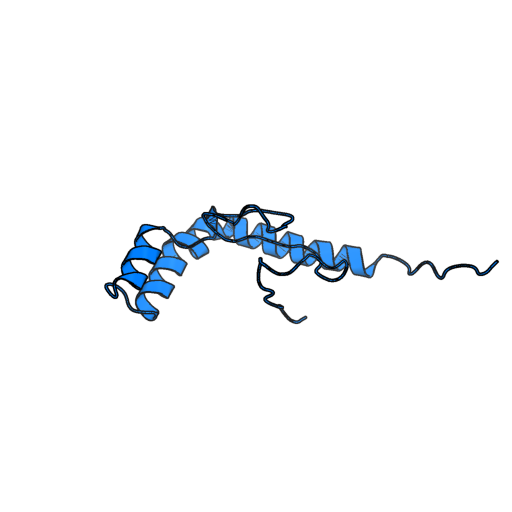C . LYS A 1 100 ? 43.719 -12.539 -18.695 1.00 51.06 100 LYS A C 1
ATOM 818 O O . LYS A 1 100 ? 43.777 -12.774 -17.467 1.00 51.06 100 LYS A O 1
#

Secondary structure (DSSP, 8-state):
-------TTSPPPTTS-S-EE--SS--TT---SEE-GGGS--HHHHHHHHTTSS-HHHHHHHHIIIIIITTHHHHHHHHHHHHHHHHHHTT----PPPP-

Sequence (100 aa):
MSLRSKSIQEIGSSDDGFRICIMRKPKMDASWDIWMPVLAPPLPLFESYKKGEVDWSGYVEWFRRDVIIAQSDYIRLLADMAKNNIVRQKRRPTFTSVPK

Radius of gyration: 18.08 Å; chains: 1; bounding box: 57×30×38 Å

pLDDT: mean 75.46, std 17.03, range [39.0, 96.5]

Foldseek 3Di:
DDPDDDPQPDDDDPPPPAFEAQDPDDDPPGDHPYYDVLQHQDPVLVVCVVVVVDDPVRSVVNSCVRHCVVCVVVVVVVVVVVVVVVVVVVPDPPPDDDDD